Protein AF-A0A133MTP7-F1 (afdb_monomer_lite)

Radius of gyration: 13.55 Å; chains: 1; bounding box: 29×31×32 Å

Sequence (91 aa):
GPYELHDFFLYHFIKHGSSPERILFLAKEAFKNDYDEETIKKWLDKFIRRFFTQQFKRSALPDGPKVGSISLSPRGDWRMPSDAVYNDFLI

Secondary structure (DSSP, 8-state):
--HHHHHHHHHHHHHH---HHHHHHHHHHHTTTT--HHHHHHHHHHHHHHHHHTHHHHHTPPP----SS----TTTT----TT---GGG--

Organism: Clostridium perfringens (NCBI:txid1502)

InterPro domains:
  IPR041856 Glutamine-dependent NAD+ synthetase, C-terminal [G3DSA:1.10.10.1140] (1-91)

Structure (mmCIF, N/CA/C/O backbone):
data_AF-A0A133MTP7-F1
#
_entry.id   AF-A0A133MTP7-F1
#
loop_
_atom_site.group_PDB
_atom_site.id
_atom_site.type_symbol
_atom_site.label_atom_id
_atom_site.label_alt_id
_atom_site.label_comp_id
_atom_site.label_asym_id
_atom_site.label_entity_id
_atom_site.label_seq_id
_atom_site.pdbx_PDB_ins_code
_atom_site.Cartn_x
_atom_site.Cartn_y
_atom_site.Cartn_z
_atom_site.occupancy
_atom_site.B_iso_or_equiv
_atom_site.auth_seq_id
_atom_site.auth_comp_id
_atom_site.auth_asym_id
_atom_site.auth_atom_id
_atom_site.pdbx_PDB_model_num
ATOM 1 N N . GLY A 1 1 ? 2.450 -3.425 10.551 1.00 86.56 1 GLY A N 1
ATOM 2 C CA . GLY A 1 1 ? 1.360 -3.286 11.513 1.00 86.56 1 GLY A CA 1
ATOM 3 C C . GLY A 1 1 ? 0.411 -4.420 11.271 1.00 86.56 1 GLY A C 1
ATOM 4 O O . GLY A 1 1 ? 0.879 -5.435 10.755 1.00 86.56 1 GLY A O 1
ATOM 5 N N . PRO A 1 2 ? -0.863 -4.238 11.614 1.00 96.94 2 PRO A N 1
ATOM 6 C CA . PRO A 1 2 ? -1.913 -5.202 11.317 1.00 96.94 2 PRO A CA 1
ATOM 7 C C . PRO A 1 2 ? -1.999 -5.461 9.807 1.00 96.94 2 PRO A C 1
ATOM 9 O O . PRO A 1 2 ? -1.893 -4.518 9.013 1.00 96.94 2 PRO A O 1
ATOM 12 N N . TYR A 1 3 ? -2.098 -6.729 9.407 1.00 97.38 3 TYR A N 1
ATOM 13 C CA . TYR A 1 3 ? -2.118 -7.105 7.990 1.00 97.38 3 TYR A CA 1
ATOM 14 C C . TYR A 1 3 ? -3.437 -6.708 7.339 1.00 97.38 3 TYR A C 1
ATOM 16 O O . TYR A 1 3 ? -3.421 -6.198 6.230 1.00 97.38 3 TYR A O 1
ATOM 24 N N . GLU A 1 4 ? -4.545 -6.818 8.061 1.00 97.81 4 GLU A N 1
ATOM 25 C CA . GLU A 1 4 ? -5.875 -6.412 7.623 1.00 97.81 4 GLU A CA 1
ATOM 26 C C . GLU A 1 4 ? -5.930 -4.937 7.200 1.00 97.81 4 GLU A C 1
ATOM 28 O O . GLU A 1 4 ? -6.513 -4.618 6.167 1.00 97.81 4 GLU A O 1
ATOM 33 N N . LEU A 1 5 ? -5.234 -4.045 7.918 1.00 98.31 5 LEU A N 1
ATOM 34 C CA . LEU A 1 5 ? -5.111 -2.641 7.529 1.00 98.31 5 LEU A CA 1
ATOM 35 C C . LEU A 1 5 ? -4.240 -2.495 6.279 1.00 98.31 5 LEU A C 1
ATOM 37 O O . LEU A 1 5 ? -4.621 -1.820 5.329 1.00 98.31 5 LEU A O 1
ATOM 41 N N . HIS A 1 6 ? -3.069 -3.136 6.253 1.00 97.94 6 HIS A N 1
ATOM 42 C CA . HIS A 1 6 ? -2.155 -3.033 5.114 1.00 97.94 6 HIS A CA 1
ATOM 43 C C . HIS A 1 6 ? -2.740 -3.608 3.821 1.00 97.94 6 HIS A C 1
ATOM 45 O O . HIS A 1 6 ? -2.545 -3.009 2.764 1.00 97.94 6 HIS A O 1
ATOM 51 N N . ASP A 1 7 ? -3.469 -4.714 3.902 1.00 97.31 7 ASP A N 1
ATOM 52 C CA . ASP A 1 7 ? -4.135 -5.348 2.770 1.00 97.31 7 ASP A CA 1
ATOM 53 C C . ASP A 1 7 ? -5.313 -4.494 2.292 1.00 97.31 7 ASP A C 1
ATOM 55 O O . ASP A 1 7 ? -5.477 -4.304 1.084 1.00 97.31 7 ASP A O 1
ATOM 59 N N . PHE A 1 8 ? -6.069 -3.883 3.214 1.00 98.06 8 PHE A N 1
ATOM 60 C CA . PHE A 1 8 ? -7.103 -2.903 2.879 1.00 98.06 8 PHE A CA 1
ATOM 61 C C . PHE A 1 8 ? -6.514 -1.696 2.136 1.00 98.06 8 PHE A C 1
ATOM 63 O O . PHE A 1 8 ? -6.994 -1.320 1.062 1.00 98.06 8 PHE A O 1
ATOM 70 N N . PHE A 1 9 ? -5.429 -1.117 2.659 1.00 98.12 9 PHE A N 1
ATOM 71 C CA . PHE A 1 9 ? -4.744 0.009 2.021 1.00 98.12 9 PHE A CA 1
ATOM 72 C C . PHE A 1 9 ? -4.214 -0.376 0.641 1.00 98.12 9 PHE A C 1
ATOM 74 O O . PHE A 1 9 ? -4.444 0.346 -0.326 1.00 98.12 9 PHE A O 1
ATOM 81 N N . LEU A 1 10 ? -3.553 -1.532 0.530 1.00 97.06 10 LEU A N 1
ATOM 82 C CA . LEU A 1 10 ? -3.008 -2.048 -0.722 1.00 97.06 10 LEU A CA 1
ATOM 83 C C . LEU A 1 10 ? -4.097 -2.225 -1.779 1.00 97.06 10 LEU A C 1
ATOM 85 O O . LEU A 1 10 ? -3.922 -1.796 -2.921 1.00 97.06 10 LEU A O 1
ATOM 89 N N . TYR A 1 11 ? -5.219 -2.831 -1.392 1.00 96.88 11 TYR A N 1
ATOM 90 C CA . TYR A 1 11 ? -6.350 -3.041 -2.280 1.00 96.88 11 TYR A CA 1
ATOM 91 C C . TYR A 1 11 ? -6.884 -1.710 -2.812 1.00 96.88 11 TYR A C 1
ATOM 93 O O . TYR A 1 11 ? -6.951 -1.522 -4.025 1.00 96.88 11 TYR A O 1
ATOM 101 N N . HIS A 1 12 ? -7.195 -0.750 -1.940 1.00 97.44 12 HIS A N 1
ATOM 102 C CA . HIS A 1 12 ? -7.749 0.534 -2.375 1.00 97.44 12 HIS A CA 1
ATOM 103 C C . HIS A 1 12 ? -6.748 1.405 -3.141 1.00 97.44 12 HIS A C 1
ATOM 105 O O . HIS A 1 12 ? -7.137 2.100 -4.086 1.00 97.44 12 HIS A O 1
ATOM 111 N N . PHE A 1 13 ? -5.466 1.334 -2.787 1.00 96.12 13 PHE A N 1
ATOM 112 C CA . PHE A 1 13 ? -4.412 2.065 -3.477 1.00 96.12 13 PHE A CA 1
ATOM 113 C C . PHE A 1 13 ? -4.208 1.537 -4.902 1.00 96.12 13 PHE A C 1
ATOM 115 O O . PHE A 1 13 ? -4.237 2.312 -5.851 1.00 96.12 13 PHE A O 1
ATOM 122 N N . ILE A 1 14 ? -4.082 0.218 -5.084 1.00 94.88 14 ILE A N 1
ATOM 123 C CA . ILE A 1 14 ? -3.776 -0.365 -6.401 1.00 94.88 14 ILE A CA 1
ATOM 124 C C . ILE A 1 14 ? -5.023 -0.567 -7.251 1.00 94.88 14 ILE A C 1
ATOM 126 O O . ILE A 1 14 ? -5.032 -0.209 -8.426 1.00 94.88 14 ILE A O 1
ATOM 130 N N . LYS A 1 15 ? -6.083 -1.159 -6.692 1.00 93.94 15 LYS A N 1
ATOM 131 C CA . LYS A 1 15 ? -7.271 -1.515 -7.477 1.00 93.94 15 LYS A CA 1
ATOM 132 C C . LYS A 1 15 ? -8.048 -0.283 -7.925 1.00 93.94 15 LYS A C 1
ATOM 134 O O . LYS A 1 15 ? -8.639 -0.299 -9.002 1.00 93.94 15 LYS A O 1
ATOM 139 N N . HIS A 1 16 ? -8.074 0.746 -7.082 1.00 94.56 16 HIS A N 1
ATOM 140 C CA . HIS A 1 16 ? -8.919 1.919 -7.276 1.00 94.56 16 HIS A CA 1
ATOM 141 C C . HIS A 1 16 ? -8.138 3.221 -7.470 1.00 94.56 16 HIS A C 1
ATOM 143 O O . HIS A 1 16 ? -8.774 4.237 -7.736 1.00 94.56 16 HIS A O 1
ATOM 149 N N . GLY A 1 17 ? -6.807 3.228 -7.320 1.00 93.62 17 GLY A N 1
ATOM 150 C CA . GLY A 1 17 ? -6.024 4.468 -7.384 1.00 93.62 17 GLY A CA 1
ATOM 151 C C . GLY A 1 17 ? -6.459 5.489 -6.331 1.00 93.62 17 GLY A C 1
ATOM 152 O O . GLY A 1 17 ? -6.433 6.688 -6.589 1.00 93.62 17 GLY A O 1
ATOM 153 N N . SER A 1 18 ? -6.964 5.022 -5.182 1.00 96.88 18 SER A N 1
ATOM 154 C CA . SER A 1 18 ? -7.543 5.910 -4.170 1.00 96.88 18 SER A CA 1
ATOM 155 C C . SER A 1 18 ? -6.462 6.775 -3.531 1.00 96.88 18 SER A C 1
ATOM 157 O O . SER A 1 18 ? -5.381 6.277 -3.212 1.00 96.88 18 SER A O 1
ATOM 159 N N . SER A 1 19 ? -6.778 8.050 -3.293 1.00 95.94 19 SER A N 1
ATOM 160 C CA . SER A 1 19 ? -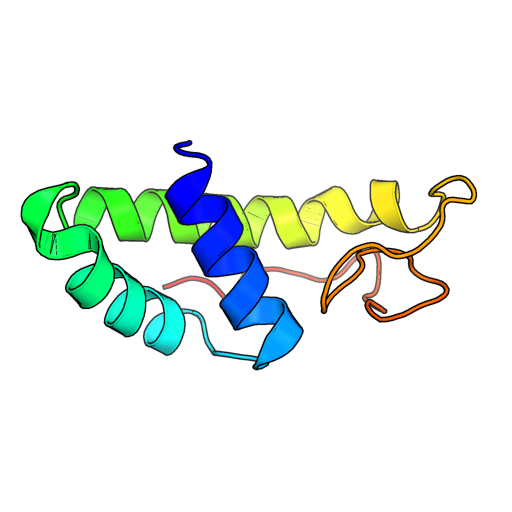5.898 8.931 -2.529 1.00 95.94 19 SER A CA 1
ATOM 161 C C . SER A 1 19 ? -5.792 8.471 -1.065 1.00 95.94 19 SER A C 1
ATOM 163 O O . SER A 1 19 ? -6.710 7.804 -0.564 1.00 95.94 19 SER A O 1
ATOM 165 N N . PRO A 1 20 ? -4.707 8.822 -0.358 1.00 96.81 20 PRO A N 1
ATOM 166 C CA . PRO A 1 20 ? -4.536 8.496 1.055 1.00 96.81 20 PRO A CA 1
ATOM 167 C C . PRO A 1 20 ? -5.726 8.944 1.921 1.00 96.81 20 PRO A C 1
ATOM 169 O O . PRO A 1 20 ? -6.202 8.177 2.755 1.00 96.81 20 PRO A O 1
ATOM 172 N N . GLU A 1 21 ? -6.288 10.129 1.675 1.00 96.81 21 GLU A N 1
ATOM 173 C CA . GLU A 1 21 ? -7.427 10.671 2.433 1.00 96.81 21 GLU A CA 1
ATOM 174 C C . GLU A 1 21 ? -8.682 9.819 2.232 1.00 96.81 21 GLU A C 1
ATOM 176 O O . GLU A 1 21 ? -9.406 9.522 3.185 1.00 96.81 21 GLU A O 1
ATOM 181 N N . ARG A 1 22 ? -8.921 9.366 0.993 1.00 97.75 22 ARG A N 1
ATOM 182 C CA . ARG A 1 22 ? -10.029 8.457 0.682 1.00 97.75 22 ARG A CA 1
ATOM 183 C C . ARG A 1 22 ? -9.836 7.105 1.361 1.00 97.75 22 ARG A C 1
ATOM 185 O O . ARG A 1 22 ? -10.803 6.546 1.873 1.00 97.75 22 ARG A O 1
ATOM 192 N N . ILE A 1 23 ? -8.612 6.577 1.369 1.00 98.25 23 ILE A N 1
ATOM 193 C CA . ILE A 1 23 ? -8.296 5.309 2.038 1.00 98.25 23 ILE A CA 1
ATOM 194 C C . ILE A 1 23 ? -8.526 5.436 3.545 1.00 98.25 23 ILE A C 1
ATOM 196 O O . ILE A 1 23 ? -9.178 4.570 4.124 1.00 98.25 23 ILE A O 1
ATOM 200 N N . LEU A 1 24 ? -8.054 6.522 4.164 1.00 98.25 24 LEU A N 1
ATOM 201 C CA . LEU A 1 24 ? -8.260 6.797 5.584 1.00 98.25 24 LEU A CA 1
ATOM 202 C C . LEU A 1 24 ? -9.751 6.886 5.921 1.00 98.25 24 LEU A C 1
ATOM 204 O O . LEU A 1 24 ? -10.201 6.229 6.856 1.00 98.25 24 LEU A O 1
ATOM 208 N N . PHE A 1 25 ? -10.528 7.638 5.137 1.00 98.19 25 PHE A N 1
ATOM 209 C CA . PHE A 1 25 ? -11.976 7.753 5.323 1.00 98.19 25 PHE A CA 1
ATOM 210 C C . PHE A 1 25 ? -12.675 6.385 5.288 1.00 98.19 25 PHE A C 1
ATOM 212 O O . PHE A 1 25 ? -13.453 6.065 6.185 1.00 98.19 25 PHE A O 1
ATOM 219 N N . LEU A 1 26 ? -12.365 5.557 4.286 1.00 98.44 26 LEU A N 1
ATOM 220 C CA . LEU A 1 26 ? -12.958 4.225 4.150 1.00 98.44 26 LEU A CA 1
ATOM 221 C C . LEU A 1 26 ? -12.523 3.280 5.277 1.00 98.44 26 LEU A C 1
ATOM 223 O O . LEU A 1 26 ? -13.346 2.535 5.802 1.00 98.44 26 LEU A O 1
ATOM 227 N N . ALA A 1 27 ? -11.248 3.323 5.666 1.00 98.38 27 ALA A N 1
ATOM 228 C CA . ALA A 1 27 ? -10.713 2.480 6.727 1.00 98.38 27 ALA A CA 1
ATOM 229 C C . ALA A 1 27 ? -11.313 2.833 8.094 1.00 98.38 27 ALA A C 1
ATOM 231 O O . ALA A 1 27 ? -11.638 1.931 8.860 1.00 98.38 27 ALA A O 1
ATOM 232 N N . LYS A 1 28 ? -11.520 4.125 8.382 1.00 98.12 28 LYS A N 1
ATOM 233 C CA . LYS A 1 28 ? -12.190 4.569 9.612 1.00 98.12 28 LYS A CA 1
ATOM 234 C C . LYS A 1 28 ? -13.574 3.955 9.753 1.00 98.12 28 LYS A C 1
ATOM 236 O O . LYS A 1 28 ? -13.904 3.492 10.832 1.00 98.12 28 LYS A O 1
ATOM 241 N N . GLU A 1 29 ? -14.363 3.924 8.681 1.00 98.31 29 GLU A N 1
ATOM 242 C CA . GLU A 1 29 ? -15.698 3.321 8.738 1.00 98.31 29 GLU A CA 1
ATOM 243 C C . GLU A 1 29 ? -15.630 1.791 8.832 1.00 98.31 29 GLU A C 1
ATOM 245 O O . GLU A 1 29 ? -16.341 1.192 9.638 1.00 98.31 29 GLU A O 1
ATOM 250 N N . ALA A 1 30 ? -14.753 1.158 8.044 1.00 98.25 30 ALA A N 1
ATOM 251 C CA . ALA A 1 30 ? -14.625 -0.298 7.996 1.00 98.25 30 ALA A CA 1
ATOM 252 C C . ALA A 1 30 ? -14.125 -0.906 9.316 1.00 98.25 30 ALA A C 1
ATOM 254 O O . ALA A 1 30 ? -14.554 -1.997 9.680 1.00 98.25 30 ALA A O 1
ATOM 255 N N . PHE A 1 31 ? -13.252 -0.194 10.033 1.00 98.12 31 PHE A N 1
ATOM 256 C CA . PHE A 1 31 ? -12.565 -0.686 11.229 1.00 98.12 31 PHE A CA 1
ATOM 257 C C . PHE A 1 31 ? -12.902 0.101 12.506 1.00 98.12 31 PHE A C 1
ATOM 259 O O . PHE A 1 31 ? -12.180 0.001 13.497 1.00 98.12 31 PHE A O 1
ATOM 266 N N . LYS A 1 32 ? -14.001 0.870 12.523 1.00 97.12 32 LYS A N 1
ATOM 267 C CA . LYS A 1 32 ? -14.378 1.760 13.644 1.00 97.12 32 LYS A CA 1
ATOM 268 C C . LYS A 1 32 ? -14.480 1.090 15.019 1.00 97.12 32 LYS A C 1
ATOM 270 O O . LYS A 1 32 ? -14.385 1.774 16.032 1.00 97.12 32 LYS A O 1
ATOM 275 N N . ASN A 1 33 ? -14.726 -0.219 15.052 1.00 97.88 33 ASN A N 1
ATOM 276 C CA . ASN A 1 33 ? -14.863 -0.988 16.290 1.00 97.88 33 ASN A CA 1
ATOM 277 C C . ASN A 1 33 ? -13.544 -1.640 16.736 1.00 97.88 33 ASN A C 1
ATOM 279 O O . ASN A 1 33 ? -13.447 -2.070 17.882 1.00 97.88 33 ASN A O 1
ATOM 283 N N . ASP A 1 34 ? -12.557 -1.719 15.841 1.00 97.88 34 ASP A N 1
ATOM 284 C CA . ASP A 1 34 ? -11.310 -2.459 16.048 1.00 97.88 34 ASP A CA 1
ATOM 285 C C . ASP A 1 34 ? -10.118 -1.519 16.272 1.00 97.88 34 ASP A C 1
ATOM 287 O O . ASP A 1 34 ? -9.196 -1.849 17.018 1.00 97.88 34 ASP A O 1
ATOM 291 N N . TYR A 1 35 ? -10.135 -0.337 15.641 1.00 97.94 35 TYR A N 1
ATOM 292 C CA . TYR A 1 35 ? -9.031 0.6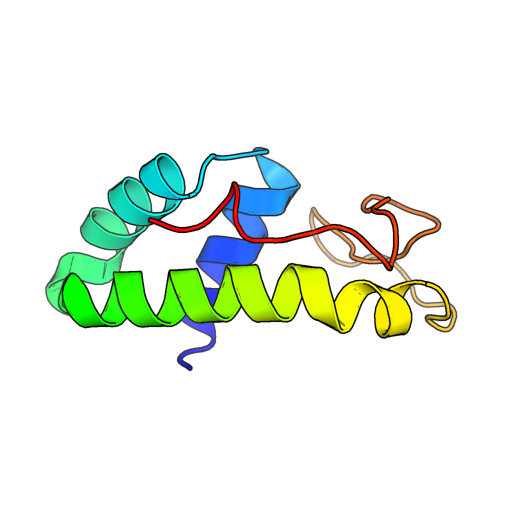20 15.658 1.00 97.94 35 TYR A CA 1
ATOM 293 C C . TYR A 1 35 ? -9.508 2.066 15.806 1.00 97.94 35 TYR A C 1
ATOM 295 O O . TYR A 1 35 ? -10.491 2.491 15.199 1.00 97.94 35 TYR A O 1
ATOM 303 N N . ASP A 1 36 ? -8.749 2.851 16.567 1.00 97.38 36 ASP A N 1
ATOM 304 C CA . ASP A 1 36 ? -8.880 4.302 16.610 1.00 97.38 36 ASP A CA 1
ATOM 305 C C . ASP A 1 36 ? -8.291 4.961 15.347 1.00 97.38 36 ASP A C 1
ATOM 307 O O . ASP A 1 36 ? -7.442 4.406 14.640 1.00 97.38 36 ASP A O 1
ATOM 311 N N . GLU A 1 37 ? -8.739 6.184 15.059 1.00 96.88 37 GLU A N 1
ATOM 312 C CA . GLU A 1 37 ? -8.318 6.935 13.873 1.00 96.88 37 GLU A CA 1
ATOM 313 C C . GLU A 1 37 ? -6.803 7.187 13.822 1.00 96.88 37 GLU A C 1
ATOM 315 O O . GLU A 1 37 ? -6.204 7.100 12.746 1.00 96.88 37 GLU A O 1
ATOM 320 N N . GLU A 1 38 ? -6.171 7.464 14.965 1.00 97.50 38 GLU A N 1
ATOM 321 C CA . GLU A 1 38 ? -4.734 7.734 15.037 1.00 97.50 38 GLU A CA 1
ATOM 322 C C . GLU A 1 38 ? -3.930 6.483 14.663 1.00 97.50 38 GLU A C 1
ATOM 324 O O . GLU A 1 38 ? -2.983 6.557 13.870 1.00 97.50 38 GLU A O 1
ATOM 329 N N . THR A 1 39 ? -4.354 5.312 15.145 1.00 98.00 39 THR A N 1
ATOM 330 C CA . THR A 1 39 ? -3.769 4.022 14.767 1.00 98.00 39 THR A CA 1
ATOM 331 C C . THR A 1 39 ? -3.890 3.756 13.268 1.00 98.00 39 THR A C 1
ATOM 333 O O . THR A 1 39 ? -2.893 3.378 12.638 1.00 98.00 39 THR A O 1
ATOM 336 N N . ILE A 1 40 ? -5.064 3.977 12.667 1.00 98.25 40 ILE A N 1
ATOM 337 C CA . ILE A 1 40 ? -5.264 3.779 11.220 1.00 98.25 40 ILE A CA 1
ATOM 338 C C . ILE A 1 40 ? -4.352 4.724 10.429 1.00 98.25 40 ILE A C 1
ATOM 340 O O . ILE A 1 40 ? -3.619 4.262 9.548 1.00 98.25 40 ILE A O 1
ATOM 344 N N . LYS A 1 41 ? -4.329 6.018 10.778 1.00 98.00 41 LYS A N 1
ATOM 345 C CA . LYS A 1 41 ? -3.484 7.025 10.118 1.00 98.00 41 LYS A CA 1
ATOM 346 C C . LYS A 1 41 ? -2.001 6.654 10.201 1.00 98.00 41 LYS A C 1
ATOM 348 O O . LYS A 1 41 ? -1.317 6.592 9.180 1.00 98.00 41 LYS A O 1
ATOM 353 N N . LYS A 1 42 ? -1.517 6.295 11.393 1.00 97.88 42 LYS A N 1
ATOM 354 C CA . LYS A 1 42 ? -0.129 5.863 11.625 1.00 97.88 42 LYS A CA 1
ATOM 355 C C . LYS A 1 42 ? 0.280 4.698 10.723 1.00 97.88 42 LYS A C 1
ATOM 357 O O . LYS A 1 42 ? 1.403 4.665 10.206 1.00 97.88 42 LYS A O 1
ATOM 362 N N . TRP A 1 43 ? -0.591 3.702 10.558 1.00 98.44 43 TRP A N 1
ATOM 363 C CA . TRP A 1 43 ? -0.285 2.548 9.713 1.00 98.44 43 TRP A CA 1
ATOM 364 C C . TRP A 1 43 ? -0.426 2.844 8.225 1.00 98.44 43 TRP A C 1
ATOM 366 O O . TRP A 1 43 ? 0.344 2.267 7.452 1.00 98.44 43 TRP A O 1
ATOM 376 N N . LEU A 1 44 ? -1.326 3.744 7.832 1.00 98.25 44 LEU A N 1
ATOM 377 C CA . LEU A 1 44 ? -1.444 4.221 6.457 1.00 98.25 44 LEU A CA 1
ATOM 378 C C . LEU A 1 44 ? -0.191 4.996 6.031 1.00 98.25 44 LEU A C 1
ATOM 380 O O . LEU A 1 44 ? 0.406 4.664 5.007 1.00 98.25 44 LEU A O 1
ATOM 384 N N .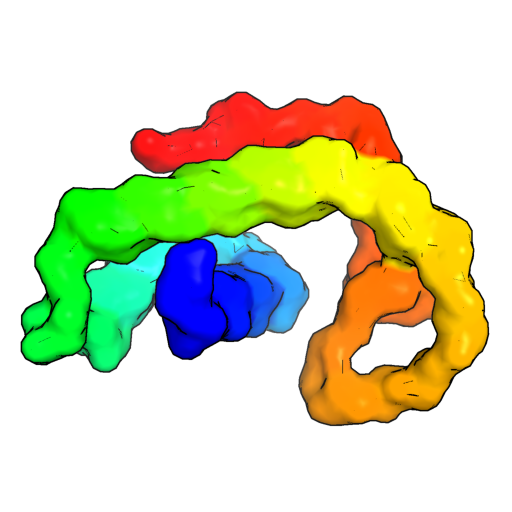 ASP A 1 45 ? 0.311 5.908 6.864 1.00 97.50 45 ASP A N 1
ATOM 385 C CA . ASP A 1 45 ? 1.574 6.611 6.603 1.00 97.50 45 ASP A CA 1
ATOM 386 C C . ASP A 1 45 ? 2.739 5.630 6.465 1.00 97.50 45 ASP A C 1
ATOM 388 O O . ASP A 1 45 ? 3.571 5.719 5.557 1.00 97.50 45 ASP A O 1
ATOM 392 N N . LYS A 1 46 ? 2.802 4.635 7.357 1.00 97.50 46 LYS A N 1
ATOM 393 C CA . LYS A 1 46 ? 3.836 3.599 7.296 1.00 97.50 46 LYS A CA 1
ATOM 394 C C . LYS A 1 46 ? 3.684 2.705 6.065 1.00 97.50 46 LYS A C 1
ATOM 396 O O . LYS A 1 46 ? 4.702 2.251 5.535 1.00 97.50 46 LYS A O 1
ATOM 401 N N . PHE A 1 47 ? 2.457 2.447 5.615 1.00 98.06 47 PHE A N 1
ATOM 402 C CA . PHE A 1 47 ? 2.178 1.756 4.361 1.00 98.06 47 PHE A CA 1
ATOM 403 C C . PHE A 1 47 ? 2.719 2.562 3.183 1.00 98.06 47 PHE A C 1
ATOM 405 O O . PHE A 1 47 ? 3.580 2.037 2.485 1.00 98.06 47 PHE A O 1
ATOM 412 N N . ILE A 1 48 ? 2.321 3.827 3.021 1.00 97.50 48 ILE A N 1
ATOM 413 C CA . ILE A 1 48 ? 2.759 4.694 1.916 1.00 97.50 48 ILE A CA 1
ATOM 414 C C . ILE A 1 48 ? 4.289 4.792 1.878 1.00 97.50 48 ILE A C 1
ATOM 416 O O . ILE A 1 48 ? 4.915 4.440 0.876 1.00 97.50 48 ILE A O 1
ATOM 420 N N . ARG A 1 49 ? 4.922 5.130 3.010 1.00 96.88 49 ARG A N 1
ATOM 421 C CA . ARG A 1 49 ? 6.390 5.216 3.122 1.00 96.88 49 ARG A CA 1
ATOM 422 C C . ARG A 1 49 ? 7.083 3.941 2.650 1.00 96.88 49 ARG A C 1
ATOM 424 O O . ARG A 1 49 ? 8.018 3.989 1.850 1.00 96.88 49 ARG A O 1
ATOM 431 N N . ARG A 1 50 ? 6.655 2.776 3.147 1.00 96.88 50 ARG A N 1
ATOM 432 C CA . ARG A 1 50 ? 7.282 1.491 2.792 1.00 96.88 50 ARG A CA 1
ATOM 433 C C . ARG A 1 50 ? 6.938 1.060 1.376 1.00 96.88 50 ARG A C 1
ATOM 435 O O . ARG A 1 50 ? 7.776 0.463 0.710 1.00 96.88 50 ARG A O 1
ATOM 442 N N . PHE A 1 51 ? 5.723 1.325 0.923 1.00 96.62 51 PHE A N 1
ATOM 443 C CA . PHE A 1 51 ? 5.262 0.898 -0.382 1.00 96.62 51 PHE A CA 1
ATOM 444 C C . PHE A 1 51 ? 6.082 1.556 -1.496 1.00 96.62 51 PHE A C 1
ATOM 446 O O . PHE A 1 51 ? 6.517 0.846 -2.402 1.00 96.62 51 PHE A O 1
ATOM 453 N N . PHE A 1 52 ? 6.385 2.848 -1.355 1.00 96.19 52 PHE A N 1
ATOM 454 C CA . PHE A 1 52 ? 7.250 3.600 -2.264 1.00 96.19 52 PHE A CA 1
ATOM 455 C C . PHE A 1 52 ? 8.728 3.225 -2.104 1.00 96.19 52 PHE A C 1
ATOM 457 O O . PHE A 1 52 ? 9.344 2.725 -3.040 1.00 96.19 52 PHE A O 1
ATOM 464 N N . THR A 1 53 ? 9.292 3.362 -0.897 1.00 96.69 53 THR A N 1
ATOM 465 C CA . THR A 1 53 ? 10.744 3.161 -0.674 1.00 96.69 53 THR A CA 1
ATOM 466 C C . THR A 1 53 ? 11.232 1.739 -0.945 1.00 96.69 53 THR A C 1
ATOM 468 O O . THR A 1 53 ? 12.421 1.524 -1.155 1.00 96.69 53 THR A O 1
ATOM 471 N N . GLN A 1 54 ? 10.343 0.743 -0.918 1.00 96.19 54 GLN A N 1
ATOM 472 C CA . GLN A 1 54 ? 10.693 -0.655 -1.180 1.00 96.19 54 GLN A CA 1
ATOM 473 C C . GLN A 1 54 ? 10.383 -1.093 -2.616 1.00 96.19 54 GLN A C 1
ATOM 475 O O . GLN A 1 54 ? 10.475 -2.284 -2.916 1.00 96.19 54 GLN A O 1
ATOM 480 N N . GLN A 1 55 ? 10.042 -0.166 -3.516 1.00 96.62 55 GLN A N 1
ATOM 481 C CA . GLN A 1 55 ? 9.716 -0.497 -4.902 1.00 96.62 55 GLN A CA 1
ATOM 482 C C . GLN A 1 55 ? 10.872 -1.164 -5.651 1.00 96.62 55 GLN A C 1
ATOM 484 O O . GLN A 1 55 ? 10.625 -2.083 -6.427 1.00 96.62 55 GLN A O 1
ATOM 489 N N . PHE A 1 56 ? 12.124 -0.805 -5.354 1.00 95.12 56 PHE A N 1
ATOM 490 C CA . PHE A 1 56 ? 13.304 -1.443 -5.955 1.00 95.12 56 PHE A CA 1
ATOM 491 C C . PHE A 1 56 ? 13.332 -2.968 -5.762 1.00 95.12 56 PHE A C 1
ATOM 493 O O . PHE A 1 56 ? 13.779 -3.699 -6.643 1.00 95.12 56 PHE A O 1
ATOM 500 N N . LYS A 1 57 ? 12.793 -3.468 -4.640 1.00 95.12 57 LYS A N 1
ATOM 501 C CA . LYS A 1 57 ? 12.690 -4.911 -4.373 1.00 95.12 57 LYS A CA 1
ATOM 502 C C . LYS A 1 57 ? 11.687 -5.593 -5.296 1.00 95.12 57 LYS A C 1
ATOM 504 O O . LYS A 1 57 ? 11.809 -6.785 -5.550 1.00 95.12 57 LYS A O 1
ATOM 509 N N . ARG A 1 58 ? 10.693 -4.844 -5.785 1.00 95.19 58 ARG A N 1
ATOM 510 C CA . ARG A 1 58 ? 9.668 -5.349 -6.702 1.00 95.19 58 ARG A CA 1
ATOM 511 C C . ARG A 1 58 ? 10.145 -5.377 -8.148 1.00 95.19 58 ARG A C 1
ATOM 513 O O . ARG A 1 58 ? 9.744 -6.259 -8.897 1.00 95.19 58 ARG A O 1
ATOM 520 N N . SER A 1 59 ? 11.038 -4.464 -8.521 1.00 93.19 59 SER A N 1
ATOM 521 C CA . SER A 1 59 ? 11.574 -4.350 -9.883 1.00 93.19 59 SER A CA 1
ATOM 522 C C . SER A 1 59 ? 12.300 -5.612 -10.371 1.00 93.19 59 SER A C 1
ATOM 524 O O . SER A 1 59 ? 12.303 -5.876 -11.569 1.00 93.19 59 SER A O 1
ATOM 526 N N . ALA A 1 60 ? 12.854 -6.417 -9.459 1.00 92.19 60 ALA A N 1
ATOM 527 C CA . ALA A 1 60 ? 13.562 -7.665 -9.761 1.00 92.19 60 ALA A CA 1
ATOM 528 C C . ALA A 1 60 ? 12.868 -8.916 -9.176 1.00 92.19 60 ALA A C 1
ATOM 530 O O . ALA A 1 60 ? 13.534 -9.871 -8.780 1.00 92.19 60 ALA A O 1
ATOM 531 N N . LEU A 1 61 ? 11.531 -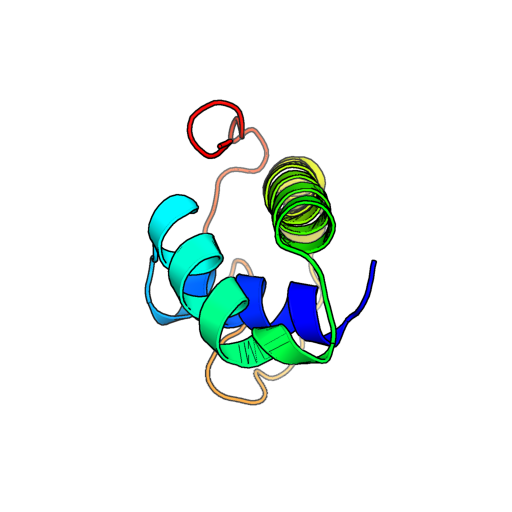8.913 -9.073 1.00 92.62 61 LEU A N 1
ATOM 532 C CA . LEU A 1 61 ? 10.779 -10.070 -8.567 1.00 92.62 61 LEU A CA 1
ATOM 533 C C . LEU A 1 61 ? 10.906 -11.289 -9.498 1.00 92.62 61 LEU A C 1
ATOM 535 O O . LEU A 1 61 ? 10.749 -11.123 -10.714 1.00 92.62 61 LEU A O 1
ATOM 539 N N . PRO A 1 62 ? 11.093 -12.506 -8.946 1.00 94.62 62 PRO A N 1
ATOM 540 C CA . PRO A 1 62 ? 11.049 -13.740 -9.720 1.00 94.62 62 PRO A CA 1
ATOM 541 C C . PRO A 1 62 ? 9.649 -13.989 -10.292 1.00 94.62 62 PRO A C 1
ATOM 543 O O . PRO A 1 62 ? 8.673 -13.316 -9.949 1.00 94.62 62 PRO A O 1
ATOM 546 N N . ASP A 1 63 ? 9.561 -14.958 -11.194 1.00 94.62 63 ASP A N 1
ATOM 547 C CA . ASP A 1 63 ? 8.312 -15.323 -11.856 1.00 94.62 63 ASP A CA 1
ATOM 548 C C . ASP A 1 63 ? 7.333 -15.952 -10.864 1.00 94.62 63 ASP A C 1
ATOM 550 O O . ASP A 1 63 ? 7.708 -16.739 -9.996 1.00 94.62 63 ASP A O 1
ATOM 554 N N . GLY A 1 64 ? 6.056 -15.611 -11.008 1.00 93.06 64 GLY A N 1
ATOM 555 C CA . GLY A 1 64 ? 4.980 -16.177 -10.210 1.00 93.06 64 GLY A CA 1
ATOM 556 C C . GLY A 1 64 ? 3.623 -15.884 -10.849 1.00 93.06 64 GLY A C 1
ATOM 557 O O . GLY A 1 64 ? 3.444 -14.801 -11.421 1.00 93.06 64 GLY A O 1
ATOM 558 N N . PRO A 1 65 ? 2.663 -16.826 -10.792 1.00 94.75 65 PRO A N 1
ATOM 559 C CA . PRO A 1 65 ? 1.334 -16.602 -11.338 1.00 94.75 65 PRO A CA 1
ATOM 560 C C . PRO A 1 65 ? 0.596 -15.541 -10.514 1.00 94.75 65 PRO A C 1
ATOM 562 O O . PRO A 1 65 ? 0.657 -15.525 -9.284 1.00 94.75 65 PRO A O 1
ATOM 565 N N . LYS A 1 66 ? -0.140 -14.657 -11.193 1.00 93.81 66 LYS A N 1
ATOM 566 C CA . LYS A 1 66 ? -1.065 -13.735 -10.527 1.00 93.81 66 LYS A CA 1
ATOM 567 C C . LYS A 1 66 ? -2.190 -14.537 -9.867 1.00 93.81 66 LYS A C 1
ATOM 569 O O . LYS A 1 66 ? -2.828 -15.354 -10.524 1.00 93.81 66 LYS A O 1
ATOM 574 N N . VAL A 1 67 ? -2.468 -14.239 -8.601 1.00 93.31 67 VAL A N 1
ATOM 575 C CA . VAL A 1 67 ? -3.612 -14.776 -7.853 1.00 93.31 67 VAL A CA 1
ATOM 576 C C . VAL A 1 67 ? -4.465 -13.603 -7.374 1.00 93.31 67 VAL A C 1
ATOM 578 O O . VAL A 1 67 ? -3.938 -12.627 -6.848 1.00 93.31 67 VAL A O 1
ATOM 581 N N . GLY A 1 68 ? -5.782 -13.684 -7.569 1.00 88.62 68 GLY A N 1
ATOM 582 C CA . GLY A 1 68 ? -6.713 -12.615 -7.205 1.00 88.62 68 GLY A CA 1
ATOM 583 C C . GLY A 1 68 ? -6.802 -11.489 -8.243 1.00 88.62 68 GLY A C 1
ATOM 584 O O . GLY A 1 68 ? -6.512 -11.667 -9.427 1.00 88.62 68 GLY A O 1
ATOM 585 N N . SER A 1 69 ? -7.267 -10.317 -7.809 1.00 89.81 69 SER A N 1
ATOM 586 C CA . SER A 1 69 ? -7.603 -9.205 -8.709 1.00 89.81 69 SER A CA 1
ATOM 587 C C . SER A 1 69 ? -6.430 -8.263 -9.016 1.00 89.81 69 SER A C 1
ATOM 589 O O . SER A 1 69 ? -6.450 -7.619 -10.070 1.00 89.81 69 SER A O 1
ATOM 591 N N . ILE A 1 70 ? -5.408 -8.215 -8.152 1.00 92.69 70 ILE A N 1
ATOM 592 C CA . ILE A 1 70 ? -4.226 -7.339 -8.255 1.00 92.69 70 ILE A CA 1
ATOM 593 C C . ILE A 1 70 ? -2.917 -8.132 -8.103 1.00 92.69 70 ILE A C 1
ATOM 595 O O . ILE A 1 70 ? -2.885 -9.166 -7.444 1.00 92.69 70 ILE A O 1
ATOM 599 N N . SER A 1 71 ? -1.832 -7.636 -8.700 1.00 93.56 71 SER A N 1
ATOM 600 C CA . SER A 1 71 ? -0.470 -8.172 -8.595 1.00 93.56 71 SER A CA 1
ATOM 601 C C . SER A 1 71 ? 0.550 -7.040 -8.473 1.00 93.56 71 SER A C 1
ATOM 603 O O . SER A 1 71 ? 0.352 -5.942 -8.983 1.00 93.56 71 SER A O 1
ATOM 605 N N . LEU A 1 72 ? 1.672 -7.322 -7.814 1.00 94.56 72 LEU A N 1
ATOM 606 C CA . LEU A 1 72 ? 2.780 -6.384 -7.621 1.00 94.56 72 LEU A CA 1
ATOM 607 C C . LEU A 1 72 ? 3.949 -6.605 -8.586 1.00 94.56 72 LEU A C 1
ATOM 609 O O . LEU A 1 72 ? 5.004 -5.988 -8.430 1.00 94.56 72 LEU A O 1
ATOM 613 N N . SER A 1 73 ? 3.778 -7.493 -9.567 1.00 94.00 73 SER A N 1
ATOM 614 C CA . SER A 1 73 ? 4.804 -7.732 -10.574 1.00 94.00 73 SER A CA 1
ATOM 615 C C . SER A 1 73 ? 5.010 -6.479 -11.439 1.00 94.00 73 SER A C 1
ATOM 617 O O . SER A 1 73 ? 4.030 -5.990 -12.012 1.00 94.00 73 SER A O 1
ATOM 619 N N . PRO A 1 74 ? 6.264 -6.022 -11.640 1.00 92.31 74 PRO A N 1
ATOM 620 C CA . PRO A 1 74 ? 6.589 -4.918 -12.553 1.00 92.31 74 PRO A CA 1
ATOM 621 C C . PRO A 1 74 ? 6.242 -5.239 -14.012 1.00 92.31 74 PRO A C 1
ATOM 623 O O . PRO A 1 74 ? 6.157 -4.354 -14.860 1.00 92.31 74 PRO A O 1
ATOM 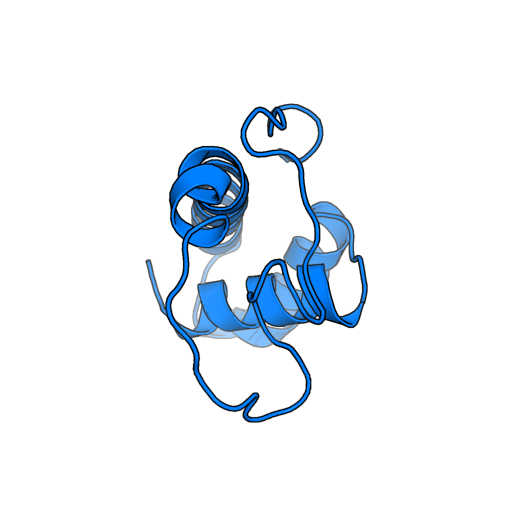626 N N . ARG A 1 75 ? 6.027 -6.525 -14.304 1.00 92.69 75 ARG A N 1
ATOM 627 C CA . ARG A 1 75 ? 5.674 -7.057 -15.622 1.00 92.69 75 ARG A CA 1
ATOM 628 C C . ARG A 1 75 ? 4.161 -7.187 -15.818 1.00 92.69 75 ARG A C 1
ATOM 630 O O . ARG A 1 75 ? 3.718 -7.484 -16.920 1.00 92.69 75 ARG A O 1
ATOM 637 N N . GLY A 1 76 ? 3.381 -6.969 -14.759 1.00 88.69 76 GLY A N 1
ATOM 638 C CA . GLY A 1 76 ? 1.926 -7.091 -14.746 1.00 88.69 76 GLY A CA 1
ATOM 639 C C . GLY A 1 76 ? 1.253 -5.778 -14.364 1.00 88.69 76 GLY A C 1
ATOM 640 O O . GLY A 1 76 ? 1.436 -4.765 -15.040 1.00 88.69 76 GLY A O 1
ATOM 641 N N . ASP A 1 77 ? 0.469 -5.825 -13.285 1.00 89.00 77 ASP A N 1
ATOM 642 C CA . ASP A 1 77 ? -0.464 -4.759 -12.907 1.00 89.00 77 ASP A CA 1
ATOM 643 C C . ASP A 1 77 ? 0.205 -3.518 -12.287 1.00 89.00 77 ASP A C 1
ATOM 645 O O . ASP A 1 77 ? -0.411 -2.455 -12.275 1.00 89.00 77 ASP A O 1
ATOM 649 N N . TRP A 1 78 ? 1.434 -3.615 -11.760 1.00 93.75 78 TRP A N 1
ATOM 650 C CA . TRP A 1 78 ? 2.047 -2.523 -10.993 1.00 93.75 78 TRP A CA 1
ATOM 651 C C . TRP A 1 78 ? 3.357 -2.024 -11.600 1.00 93.75 78 TRP A C 1
ATOM 653 O O . TRP A 1 78 ? 4.378 -2.700 -11.527 1.00 93.75 78 TRP A O 1
ATOM 663 N N . ARG A 1 79 ? 3.357 -0.802 -12.140 1.00 93.25 79 ARG A N 1
ATOM 664 C CA . ARG A 1 79 ? 4.543 -0.157 -12.725 1.00 93.25 79 ARG A CA 1
ATOM 665 C C . ARG A 1 79 ? 4.788 1.175 -12.031 1.00 93.25 79 ARG A C 1
ATOM 667 O O . ARG A 1 79 ? 4.055 2.131 -12.253 1.00 93.25 79 ARG A O 1
ATOM 674 N N . MET A 1 80 ? 5.821 1.227 -11.197 1.00 93.94 80 MET A N 1
ATOM 675 C CA . MET A 1 80 ? 6.237 2.438 -10.491 1.00 93.94 80 MET A CA 1
ATOM 676 C C . MET A 1 80 ? 7.768 2.553 -10.518 1.00 93.94 80 MET A C 1
ATOM 678 O O . MET A 1 80 ? 8.439 1.528 -10.330 1.00 93.94 80 MET A O 1
ATOM 682 N N . PRO A 1 81 ? 8.323 3.762 -10.734 1.00 95.06 81 PRO A N 1
ATOM 683 C CA . PRO A 1 81 ? 9.758 4.006 -10.627 1.00 95.06 81 PRO A CA 1
ATOM 684 C C . PRO A 1 81 ? 10.290 3.651 -9.232 1.00 95.06 81 PRO A C 1
ATOM 686 O O . PRO A 1 81 ? 9.600 3.805 -8.224 1.00 95.06 81 PRO A O 1
ATOM 689 N N . SER A 1 82 ? 11.519 3.132 -9.166 1.00 94.69 82 SER A N 1
ATOM 690 C CA . SER A 1 82 ? 12.116 2.667 -7.897 1.00 94.69 82 SER A CA 1
ATOM 691 C C . SER A 1 82 ? 12.565 3.812 -6.982 1.00 94.69 82 SER A C 1
ATOM 693 O O . SER A 1 82 ? 12.774 3.599 -5.792 1.00 94.69 82 SER A O 1
ATOM 695 N N . ASP A 1 83 ? 12.687 5.005 -7.550 1.00 93.12 83 ASP A N 1
ATOM 696 C CA . ASP A 1 83 ? 13.090 6.281 -6.964 1.00 93.12 83 ASP A CA 1
ATOM 697 C C . ASP A 1 83 ? 11.899 7.227 -6.708 1.00 93.12 83 ASP A C 1
ATOM 699 O O . ASP A 1 83 ? 12.090 8.399 -6.392 1.00 93.12 83 ASP A O 1
ATOM 703 N N . ALA A 1 84 ? 10.661 6.724 -6.802 1.00 93.19 84 ALA A N 1
ATOM 704 C CA . ALA A 1 84 ? 9.462 7.494 -6.484 1.00 93.19 84 ALA A CA 1
ATOM 705 C C . ALA A 1 84 ? 9.491 8.039 -5.041 1.00 93.19 84 ALA A C 1
ATOM 707 O O . ALA A 1 84 ? 9.752 7.306 -4.080 1.00 93.19 84 ALA A O 1
ATOM 708 N N . VAL A 1 85 ? 9.156 9.321 -4.883 1.00 92.38 85 VAL A N 1
ATOM 709 C CA . VAL A 1 85 ? 9.101 10.003 -3.582 1.00 92.38 85 VAL A CA 1
ATOM 710 C C . VAL A 1 85 ? 7.691 9.894 -3.001 1.00 92.38 85 VAL A C 1
ATOM 712 O O . VAL A 1 85 ? 6.703 10.052 -3.707 1.00 92.38 85 VAL A O 1
ATOM 715 N N . TYR A 1 86 ? 7.594 9.610 -1.702 1.00 93.12 86 TYR A N 1
ATOM 716 C CA . TYR A 1 86 ? 6.320 9.357 -1.017 1.00 93.12 86 TYR A CA 1
ATOM 717 C C . TYR A 1 86 ? 5.700 10.595 -0.356 1.00 93.12 86 TYR A C 1
ATOM 719 O O . TYR A 1 86 ? 4.585 10.506 0.146 1.00 93.12 86 TYR A O 1
ATOM 727 N N . ASN A 1 87 ? 6.429 11.715 -0.289 1.00 90.44 87 ASN A N 1
ATOM 728 C CA . ASN A 1 87 ? 6.037 12.896 0.489 1.00 90.44 87 ASN A CA 1
ATOM 729 C C . ASN A 1 87 ? 4.680 13.462 0.058 1.00 90.44 87 ASN A C 1
ATOM 731 O O . ASN A 1 87 ? 3.897 13.848 0.918 1.00 90.44 87 ASN A O 1
ATOM 735 N N . ASP A 1 88 ? 4.382 13.425 -1.240 1.00 85.81 88 ASP A N 1
ATOM 736 C CA . ASP A 1 88 ? 3.133 13.951 -1.806 1.00 85.81 88 ASP A CA 1
ATOM 737 C C . ASP A 1 88 ? 1.905 13.075 -1.485 1.00 85.81 88 ASP A C 1
ATOM 739 O O . ASP A 1 88 ? 0.780 13.436 -1.814 1.00 85.81 88 ASP A O 1
ATOM 743 N N . PHE A 1 89 ? 2.112 11.915 -0.850 1.00 86.50 89 PHE A N 1
ATOM 744 C CA . PHE A 1 89 ? 1.080 10.928 -0.518 1.00 86.50 89 PHE A CA 1
ATOM 745 C C . PHE A 1 89 ? 0.895 10.742 1.001 1.00 86.50 89 PHE A C 1
ATOM 747 O O . PHE A 1 89 ? 0.273 9.768 1.428 1.00 86.50 89 PHE A O 1
ATOM 754 N N . LEU A 1 90 ? 1.473 11.611 1.833 1.00 84.81 90 LEU A N 1
ATOM 755 C CA . LEU A 1 90 ? 1.287 11.575 3.289 1.00 84.81 90 LEU A CA 1
ATOM 756 C C . LEU A 1 90 ? 0.126 12.473 3.730 1.00 84.81 90 LEU A C 1
ATOM 758 O O . LEU A 1 90 ? -0.139 13.486 3.087 1.00 84.81 90 LEU A O 1
ATOM 762 N N . ILE A 1 91 ? -0.511 12.115 4.852 1.00 73.31 91 ILE A N 1
ATOM 763 C CA . ILE A 1 91 ? -1.670 12.813 5.448 1.00 73.31 91 ILE A CA 1
ATOM 764 C C . ILE A 1 91 ? -1.282 13.476 6.771 1.00 73.31 91 ILE A C 1
ATOM 766 O O . ILE A 1 91 ? -0.473 12.903 7.528 1.00 73.31 91 ILE A O 1
#

Foldseek 3Di:
DDVVLLVLLVCCCQVPVDALVRSLVVCCVVCVPPDDSVVSLVVSQVSLVCVQQCLVVQQPDDDDDDDPDDDSHCVPRDPDDNPDDSPVRHD

pL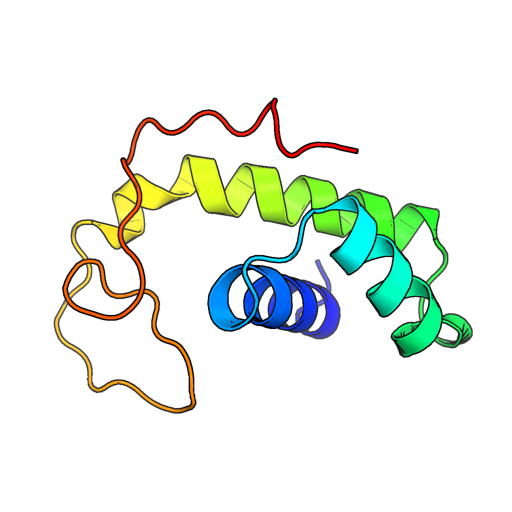DDT: mean 95.01, std 3.89, range [73.31, 98.44]